Protein AF-A0A2P6RFP4-F1 (afdb_monomer_lite)

Organism: Rosa chinensis (NCBI:txid74649)

pLDDT: mean 95.68, std 7.52, range [46.44, 98.88]

InterPro domains:
  IPR006286 Deglycase PfpI-like [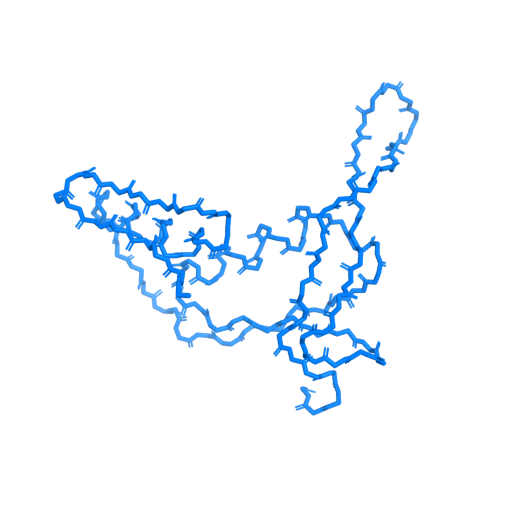PTHR42733] (1-111)
  IPR029062 Class I glutamine amidotransferase-like [G3DSA:3.40.50.880] (34-111)
  IPR029062 Class I glutamine amidotransferase-like [SSF52317] (39-108)

Radius of gyration: 16.15 Å; chains: 1; bounding box: 34×40×39 Å

Structure (mmCIF, N/CA/C/O backbone):
data_AF-A0A2P6RFP4-F1
#
_entry.id   AF-A0A2P6RFP4-F1
#
loop_
_atom_site.group_PDB
_atom_site.id
_atom_site.type_symbol
_atom_site.label_atom_id
_atom_site.label_alt_id
_atom_site.label_comp_id
_atom_site.label_asym_id
_atom_site.label_entity_id
_atom_site.label_seq_id
_atom_site.pdbx_PDB_ins_code
_atom_site.Cartn_x
_atom_site.Cartn_y
_atom_site.Cartn_z
_atom_site.occupancy
_atom_site.B_iso_or_equiv
_atom_site.auth_seq_id
_atom_site.auth_comp_id
_atom_site.auth_asym_id
_atom_site.auth_atom_id
_atom_site.pdbx_PDB_model_num
ATOM 1 N N . MET A 1 1 ? -12.037 -1.453 -12.410 1.00 46.44 1 MET A N 1
ATOM 2 C CA . MET A 1 1 ? -11.390 -2.694 -12.886 1.00 46.44 1 MET A CA 1
ATOM 3 C C . MET A 1 1 ? -9.904 -2.377 -12.965 1.00 46.44 1 MET A C 1
ATOM 5 O O . MET A 1 1 ? -9.543 -1.504 -13.734 1.00 46.44 1 MET A O 1
ATOM 9 N N . VAL A 1 2 ? -9.101 -2.952 -12.070 1.00 56.66 2 VAL A N 1
ATOM 10 C CA . VAL A 1 2 ? -7.650 -2.702 -11.931 1.00 56.66 2 VAL A CA 1
ATOM 11 C C . VAL A 1 2 ? -6.948 -3.602 -12.954 1.00 56.66 2 VAL A C 1
ATOM 13 O O . VAL A 1 2 ? -7.081 -4.835 -12.873 1.00 56.66 2 VAL A O 1
ATOM 16 N N . ALA A 1 3 ? -6.368 -2.979 -13.981 1.00 73.19 3 ALA A N 1
ATOM 17 C CA . ALA A 1 3 ? -5.926 -3.591 -15.228 1.00 73.19 3 ALA A CA 1
ATOM 18 C C . ALA A 1 3 ? -4.392 -3.655 -15.283 1.00 73.19 3 ALA A C 1
ATOM 20 O O . ALA A 1 3 ? -3.725 -2.724 -15.725 1.00 73.19 3 ALA A O 1
ATOM 21 N N . CYS A 1 4 ? -3.848 -4.807 -14.893 1.00 90.25 4 CYS A N 1
ATOM 22 C CA . CYS A 1 4 ? -2.504 -5.203 -15.288 1.00 90.25 4 CYS A CA 1
ATOM 23 C C . CYS A 1 4 ? -2.609 -6.055 -16.560 1.00 90.25 4 CYS A C 1
ATOM 25 O O . CYS A 1 4 ? -3.362 -7.032 -16.576 1.00 90.25 4 CYS A O 1
ATOM 27 N N . LEU A 1 5 ? -1.887 -5.670 -17.613 1.00 94.69 5 LEU A N 1
ATOM 28 C CA . LEU A 1 5 ? -1.836 -6.383 -18.891 1.00 94.69 5 LEU A CA 1
ATOM 29 C C . LEU A 1 5 ? -0.451 -7.006 -19.067 1.00 94.69 5 LEU A C 1
ATOM 31 O O . LEU A 1 5 ? 0.557 -6.379 -18.738 1.00 94.69 5 LEU A O 1
ATOM 35 N N . VAL A 1 6 ? -0.422 -8.232 -19.587 1.00 96.62 6 VAL A N 1
ATOM 36 C CA . VAL A 1 6 ? 0.803 -8.968 -19.910 1.00 96.62 6 VAL A CA 1
ATOM 37 C C . VAL A 1 6 ? 0.706 -9.451 -21.353 1.00 96.62 6 VAL A C 1
ATOM 39 O O . VAL A 1 6 ? -0.220 -10.190 -21.684 1.00 96.62 6 VAL A O 1
ATOM 42 N N . ASP A 1 7 ? 1.660 -9.043 -22.186 1.00 96.81 7 ASP A N 1
ATOM 43 C CA . ASP A 1 7 ? 1.828 -9.498 -23.569 1.00 96.81 7 ASP A CA 1
ATOM 44 C C . ASP A 1 7 ? 3.296 -9.869 -23.813 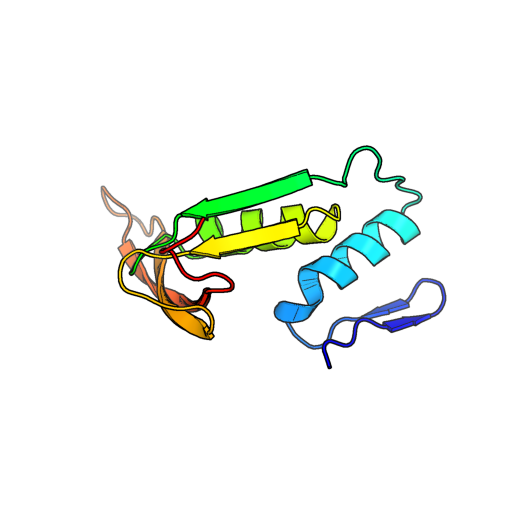1.00 96.81 7 ASP A C 1
ATOM 46 O O . ASP A 1 7 ? 4.171 -9.011 -23.960 1.00 96.81 7 ASP A O 1
ATOM 50 N N . GLY A 1 8 ? 3.594 -11.170 -23.762 1.00 94.44 8 GLY A N 1
ATOM 51 C CA . GLY A 1 8 ? 4.968 -11.667 -23.761 1.00 94.44 8 GLY A CA 1
ATOM 52 C C . GLY A 1 8 ? 5.782 -11.054 -22.617 1.00 94.44 8 GLY A C 1
ATOM 53 O O . GLY A 1 8 ? 5.486 -11.278 -21.445 1.00 94.44 8 GLY A O 1
ATOM 54 N N . ASN A 1 9 ? 6.794 -10.260 -22.973 1.00 95.69 9 ASN A N 1
ATOM 55 C CA . ASN A 1 9 ? 7.676 -9.572 -22.024 1.00 95.69 9 ASN A CA 1
ATOM 56 C C . ASN A 1 9 ? 7.215 -8.142 -21.687 1.00 95.69 9 ASN A C 1
ATOM 58 O O . ASN A 1 9 ? 7.911 -7.427 -20.969 1.00 95.69 9 ASN A O 1
ATOM 62 N N . ILE A 1 10 ? 6.074 -7.700 -22.221 1.00 97.31 10 ILE A N 1
ATOM 63 C CA . ILE A 1 10 ? 5.503 -6.383 -21.943 1.00 97.31 10 ILE A CA 1
ATOM 64 C C . ILE A 1 10 ? 4.509 -6.528 -20.795 1.00 97.31 10 ILE A C 1
ATOM 66 O O . ILE A 1 10 ? 3.497 -7.214 -20.921 1.00 97.31 10 ILE A O 1
ATOM 70 N N . ILE A 1 11 ? 4.798 -5.867 -19.676 1.00 97.75 11 ILE A N 1
ATOM 71 C CA . ILE A 1 11 ? 3.939 -5.840 -18.491 1.00 97.75 11 ILE A CA 1
ATOM 72 C C . ILE A 1 11 ? 3.608 -4.382 -18.178 1.00 97.75 11 ILE A C 1
ATOM 74 O O . ILE A 1 11 ? 4.511 -3.567 -17.988 1.00 97.75 11 ILE A O 1
ATOM 78 N N . THR A 1 12 ? 2.321 -4.050 -18.098 1.00 96.94 12 THR A N 1
ATOM 79 C CA . THR A 1 12 ? 1.852 -2.683 -17.817 1.00 96.94 12 THR A CA 1
ATOM 80 C C . THR A 1 12 ? 0.859 -2.660 -16.659 1.00 96.94 12 THR A C 1
ATOM 82 O O . THR A 1 12 ? 0.054 -3.581 -16.517 1.00 96.94 12 THR A O 1
ATOM 85 N N . GLY A 1 13 ? 0.883 -1.590 -15.864 1.00 94.75 13 GLY A N 1
ATOM 86 C CA . GLY A 1 13 ? -0.151 -1.223 -14.889 1.00 94.75 13 GLY A CA 1
ATOM 87 C C . GLY A 1 13 ? -0.582 0.224 -15.128 1.00 94.75 13 GLY A C 1
ATOM 88 O O . GLY A 1 13 ? 0.207 1.015 -15.644 1.00 94.75 13 GLY A O 1
ATOM 89 N N . ALA A 1 14 ? -1.831 0.563 -14.815 1.00 94.81 14 ALA A N 1
ATOM 90 C CA . ALA A 1 14 ? -2.381 1.891 -15.068 1.00 94.81 14 ALA A CA 1
ATOM 91 C C . ALA A 1 14 ? -2.110 2.857 -13.907 1.00 94.81 14 ALA A C 1
ATOM 93 O O . ALA A 1 14 ? -1.827 4.032 -14.137 1.00 94.81 14 ALA A O 1
ATOM 94 N N . THR A 1 15 ? -2.194 2.374 -12.666 1.00 96.06 15 THR A N 1
ATOM 95 C CA . THR A 1 15 ? -1.934 3.161 -11.452 1.00 96.06 15 THR A CA 1
ATOM 96 C C . THR A 1 15 ? -1.179 2.338 -10.405 1.00 96.06 15 THR A C 1
ATOM 98 O O . THR A 1 15 ? -0.963 1.137 -10.568 1.00 96.06 15 THR A O 1
ATOM 101 N N . TYR A 1 16 ? -0.799 2.966 -9.288 1.00 95.94 16 TYR A N 1
ATOM 102 C CA . TYR A 1 16 ? -0.176 2.261 -8.162 1.00 95.94 16 TYR A CA 1
ATOM 103 C C . TYR A 1 16 ? -1.101 1.219 -7.511 1.00 95.94 16 TYR A C 1
ATOM 105 O O . TYR A 1 16 ? -0.620 0.315 -6.836 1.00 95.94 16 TYR A O 1
ATOM 113 N N . GLU A 1 17 ? -2.418 1.286 -7.724 1.00 95.56 17 GLU A N 1
ATOM 114 C CA . GLU A 1 17 ? -3.358 0.255 -7.253 1.00 95.56 17 GLU A CA 1
ATOM 115 C C . GLU A 1 17 ? -3.144 -1.088 -7.975 1.00 95.56 17 GLU A C 1
ATOM 117 O O . GLU A 1 17 ? -3.507 -2.149 -7.465 1.00 95.56 17 GLU A O 1
ATOM 122 N N . ASP A 1 18 ? -2.519 -1.071 -9.160 1.00 95.62 18 ASP A N 1
ATOM 123 C CA . ASP A 1 18 ? -2.164 -2.274 -9.914 1.00 95.62 18 ASP A CA 1
ATOM 124 C C . ASP A 1 18 ? -0.900 -2.969 -9.386 1.00 95.62 18 ASP A C 1
ATOM 126 O O . ASP A 1 18 ? -0.639 -4.112 -9.777 1.00 95.62 18 ASP A O 1
ATOM 130 N N . HIS A 1 19 ? -0.123 -2.322 -8.504 1.00 97.62 19 HIS A N 1
ATOM 131 C CA . HIS A 1 19 ? 1.175 -2.814 -8.030 1.00 97.62 19 HIS A CA 1
ATOM 132 C C . HIS A 1 19 ? 1.172 -4.294 -7.622 1.00 97.62 19 HIS A C 1
ATOM 134 O O . HIS A 1 19 ? 2.057 -5.012 -8.089 1.00 97.62 19 HIS A O 1
ATOM 140 N N . PRO A 1 20 ? 0.195 -4.820 -6.851 1.00 97.12 20 PRO A N 1
ATOM 141 C CA . PRO A 1 20 ? 0.195 -6.236 -6.501 1.00 97.12 20 PRO A CA 1
ATOM 142 C C . PRO A 1 20 ? 0.220 -7.171 -7.715 1.00 97.12 20 PRO A C 1
ATOM 144 O O . PRO A 1 20 ? 1.015 -8.110 -7.782 1.00 97.12 20 PRO A O 1
ATOM 147 N N . LYS A 1 21 ? -0.628 -6.910 -8.716 1.00 96.25 21 LYS A N 1
ATOM 148 C CA . LYS A 1 21 ? -0.690 -7.730 -9.935 1.00 96.25 21 LYS A CA 1
ATOM 149 C C . LYS A 1 21 ? 0.520 -7.484 -10.829 1.00 96.25 21 LYS A C 1
ATOM 151 O O . LYS A 1 21 ? 1.071 -8.443 -11.365 1.00 96.25 21 LYS A O 1
ATOM 156 N N . PHE A 1 22 ? 0.933 -6.224 -10.947 1.00 97.44 22 PHE A N 1
ATOM 157 C CA . PHE A 1 22 ? 2.085 -5.796 -11.730 1.00 97.44 22 PHE A CA 1
ATOM 158 C C . PHE A 1 22 ? 3.371 -6.469 -11.240 1.00 97.44 22 PHE A C 1
ATOM 160 O O . PHE A 1 22 ? 4.016 -7.186 -12.003 1.00 97.44 22 PHE A O 1
ATOM 167 N N . PHE A 1 23 ? 3.700 -6.350 -9.951 1.00 97.38 23 PHE A N 1
ATOM 168 C CA . PHE A 1 23 ? 4.892 -6.977 -9.382 1.00 97.38 23 PHE A CA 1
ATOM 169 C C . PHE A 1 23 ? 4.826 -8.502 -9.447 1.00 97.38 23 PHE A C 1
ATOM 171 O O . PHE A 1 23 ? 5.824 -9.142 -9.772 1.00 97.38 23 PHE A O 1
ATOM 178 N N . ARG A 1 24 ? 3.649 -9.106 -9.235 1.00 96.44 24 ARG A N 1
ATOM 179 C CA . ARG A 1 24 ? 3.489 -10.556 -9.397 1.00 96.44 24 ARG A CA 1
ATOM 180 C C . ARG A 1 24 ? 3.756 -11.020 -10.830 1.00 96.44 24 ARG A C 1
ATOM 182 O O . ARG A 1 24 ? 4.358 -12.076 -11.020 1.00 96.44 24 ARG A O 1
ATOM 189 N N . ALA A 1 25 ? 3.308 -10.265 -11.833 1.00 96.69 25 ALA A N 1
ATOM 190 C CA . ALA A 1 25 ? 3.589 -10.557 -13.236 1.00 96.69 25 ALA A CA 1
ATOM 191 C C . ALA A 1 25 ? 5.085 -10.416 -13.550 1.00 96.69 25 ALA A C 1
ATOM 193 O O . ALA A 1 25 ? 5.648 -11.299 -14.193 1.00 96.69 25 ALA A O 1
ATOM 194 N N . PHE A 1 26 ? 5.742 -9.378 -13.025 1.00 97.25 26 PHE A N 1
ATOM 195 C CA . PHE A 1 26 ? 7.192 -9.200 -13.150 1.00 97.25 26 PHE A CA 1
ATOM 196 C C . PHE A 1 26 ? 7.975 -10.367 -12.548 1.00 97.25 26 PHE A C 1
ATOM 198 O O . PHE A 1 26 ? 8.840 -10.927 -13.216 1.00 97.25 26 PHE A O 1
ATOM 205 N N . LEU A 1 27 ? 7.640 -10.789 -11.325 1.00 97.00 27 LEU A N 1
ATOM 206 C CA . LEU A 1 27 ? 8.288 -11.936 -10.683 1.00 97.00 27 LEU A CA 1
ATOM 207 C C . LEU A 1 27 ? 8.147 -13.209 -11.527 1.00 97.00 27 LEU A C 1
ATOM 209 O O . LEU A 1 27 ? 9.126 -13.925 -11.713 1.00 97.00 27 LEU A O 1
ATOM 213 N N . LYS A 1 28 ? 6.964 -13.454 -12.104 1.00 96.38 28 LYS A N 1
ATOM 214 C CA . LYS A 1 28 ? 6.742 -14.584 -13.020 1.00 96.38 28 LYS A CA 1
ATOM 215 C C . LYS A 1 28 ? 7.565 -14.479 -14.304 1.00 96.38 28 LYS A C 1
ATOM 217 O O . LYS A 1 28 ? 8.136 -15.477 -14.728 1.00 96.38 28 LYS A O 1
ATOM 222 N N . ALA A 1 29 ? 7.640 -13.298 -14.916 1.00 96.88 29 ALA A N 1
ATOM 223 C CA . ALA A 1 29 ? 8.431 -13.079 -16.130 1.00 96.88 29 ALA A CA 1
ATOM 224 C C . ALA A 1 29 ? 9.937 -13.288 -15.895 1.00 96.88 29 ALA A C 1
ATOM 226 O O . ALA A 1 29 ? 10.645 -13.735 -16.792 1.00 96.88 29 ALA A O 1
ATOM 227 N N . LEU A 1 30 ? 10.412 -13.037 -14.671 1.00 97.69 30 LEU A N 1
ATOM 228 C CA . LEU A 1 30 ? 11.778 -13.342 -14.235 1.00 97.69 30 LEU A CA 1
ATOM 229 C C . LEU A 1 30 ? 12.002 -14.830 -13.893 1.00 97.69 30 LEU A C 1
ATOM 231 O O . LEU A 1 30 ? 13.095 -15.196 -13.467 1.00 97.69 30 LEU A O 1
ATOM 235 N N . GLY A 1 31 ? 10.994 -15.693 -14.063 1.00 97.12 31 GLY A N 1
ATOM 236 C CA . GLY A 1 31 ? 11.063 -17.119 -13.726 1.00 97.12 31 GLY A CA 1
ATOM 237 C C . GLY A 1 31 ? 10.868 -17.427 -12.239 1.00 97.12 31 GLY A C 1
ATOM 238 O O . GLY A 1 31 ? 11.157 -18.538 -11.802 1.00 97.12 31 GLY A O 1
ATOM 239 N N . GLY A 1 32 ? 10.397 -16.459 -11.450 1.00 96.81 32 GLY A N 1
ATOM 240 C CA . GLY A 1 32 ? 10.117 -16.639 -10.031 1.00 96.81 32 GLY A CA 1
ATOM 241 C C . GLY A 1 32 ? 8.870 -17.489 -9.782 1.00 96.81 32 GLY A C 1
ATOM 242 O O . GLY A 1 32 ? 7.826 -17.284 -10.407 1.00 96.81 32 GLY A O 1
ATOM 243 N N . ASP A 1 33 ? 8.969 -18.395 -8.811 1.00 95.50 33 ASP A N 1
ATOM 244 C CA . ASP A 1 33 ? 7.849 -19.173 -8.284 1.00 95.50 33 ASP A CA 1
ATOM 245 C C . ASP A 1 33 ? 7.575 -18.775 -6.827 1.00 95.50 33 ASP A C 1
ATOM 247 O O . ASP A 1 33 ? 8.488 -18.719 -6.002 1.00 95.50 33 ASP A O 1
ATOM 251 N N . ILE A 1 34 ? 6.318 -18.452 -6.512 1.00 95.69 34 ILE A N 1
ATOM 252 C CA . ILE A 1 34 ? 5.918 -17.955 -5.190 1.00 95.69 34 ILE A CA 1
ATOM 253 C C . ILE A 1 34 ? 5.101 -19.035 -4.487 1.00 95.69 34 ILE A C 1
ATOM 255 O O . ILE A 1 34 ? 3.927 -19.243 -4.796 1.00 95.69 34 ILE A O 1
ATOM 259 N N . THR A 1 35 ? 5.707 -19.678 -3.492 1.00 96.06 35 THR A N 1
ATOM 260 C CA . THR A 1 35 ? 5.091 -20.753 -2.702 1.00 96.06 35 THR A CA 1
ATOM 261 C C . THR A 1 35 ? 4.704 -20.288 -1.296 1.00 96.06 35 THR A C 1
ATOM 263 O O . THR A 1 35 ? 5.327 -19.382 -0.748 1.00 96.06 35 THR A O 1
ATOM 266 N N . GLY A 1 36 ? 3.714 -20.938 -0.671 1.00 93.81 36 GLY A N 1
ATOM 267 C CA . GLY A 1 36 ? 3.341 -20.676 0.731 1.00 93.81 36 GLY A CA 1
ATOM 268 C C . GLY A 1 36 ? 2.586 -19.362 0.971 1.00 93.81 36 GLY A C 1
ATOM 269 O O . GLY A 1 36 ? 2.570 -18.863 2.095 1.00 93.81 36 GLY A O 1
ATOM 270 N N . SER A 1 37 ? 1.968 -18.810 -0.074 1.00 91.69 37 SER A N 1
ATOM 271 C CA . SER A 1 37 ? 1.348 -17.482 -0.089 1.00 91.69 37 SER A CA 1
ATOM 272 C C . SER A 1 37 ? -0.094 -17.409 0.416 1.00 91.69 37 SER A C 1
ATOM 274 O O . SER A 1 37 ? -0.600 -16.305 0.594 1.00 91.69 37 SER A O 1
ATOM 276 N N . ASP A 1 38 ? -0.748 -18.541 0.699 1.00 90.44 38 ASP A N 1
ATOM 277 C CA . ASP A 1 38 ? -2.113 -18.589 1.247 1.00 90.44 38 ASP A CA 1
ATOM 278 C C . ASP A 1 38 ? -2.128 -18.229 2.743 1.00 90.44 38 ASP A C 1
ATOM 280 O O . ASP A 1 38 ? -2.275 -19.063 3.639 1.00 90.44 38 ASP A O 1
ATOM 284 N N . ARG A 1 39 ? -1.841 -16.957 3.023 1.00 94.00 39 ARG A N 1
ATOM 285 C CA . ARG A 1 39 ? -1.770 -16.374 4.361 1.00 94.00 39 ARG A CA 1
ATOM 286 C C . ARG A 1 39 ? -2.683 -15.162 4.427 1.00 94.00 39 ARG A C 1
ATOM 288 O O . ARG A 1 39 ? -2.767 -14.388 3.475 1.00 94.00 39 ARG A O 1
ATOM 295 N N . ARG A 1 40 ? -3.324 -14.983 5.581 1.00 96.31 40 ARG A N 1
ATOM 296 C CA . ARG A 1 40 ? -4.087 -13.778 5.910 1.00 96.31 40 ARG A CA 1
ATOM 297 C C . ARG A 1 40 ? -3.261 -12.894 6.834 1.00 96.31 40 ARG A C 1
ATOM 299 O O . ARG A 1 40 ? -2.759 -13.381 7.844 1.00 96.31 40 ARG A O 1
ATOM 306 N N . VAL A 1 41 ? -3.122 -11.620 6.484 1.00 96.94 41 VAL A N 1
ATOM 307 C CA . VAL A 1 41 ? -2.374 -10.624 7.257 1.00 96.94 41 VAL A CA 1
ATOM 308 C C . VAL A 1 41 ? -3.280 -9.436 7.547 1.00 96.94 41 VAL A C 1
ATOM 310 O O . VAL A 1 41 ? -3.936 -8.927 6.644 1.00 96.94 41 VAL A O 1
ATOM 313 N N . LEU A 1 42 ? -3.294 -8.987 8.799 1.00 97.69 42 LEU A N 1
ATOM 314 C CA . LEU A 1 42 ? -3.964 -7.760 9.215 1.00 97.69 42 LEU A CA 1
ATOM 315 C C . LEU A 1 42 ? -2.918 -6.669 9.453 1.00 97.69 42 LEU A C 1
ATOM 317 O O . LEU A 1 42 ? -1.982 -6.866 10.227 1.00 97.69 42 LEU A O 1
ATOM 321 N N . ILE A 1 43 ? -3.102 -5.514 8.822 1.00 98.19 43 ILE A N 1
ATOM 322 C CA . ILE A 1 43 ? -2.370 -4.283 9.106 1.00 98.19 43 ILE A CA 1
ATOM 323 C C . ILE A 1 43 ? -3.263 -3.384 9.961 1.00 98.19 43 ILE A C 1
ATOM 325 O O . ILE A 1 43 ? -4.382 -3.029 9.577 1.00 98.19 43 ILE A O 1
ATOM 329 N N . LEU A 1 44 ? -2.759 -3.025 11.140 1.00 98.19 44 LEU A N 1
ATOM 330 C CA . LEU A 1 44 ? -3.394 -2.044 12.011 1.00 98.19 44 LEU A CA 1
ATOM 331 C C . LEU A 1 44 ? -3.012 -0.644 11.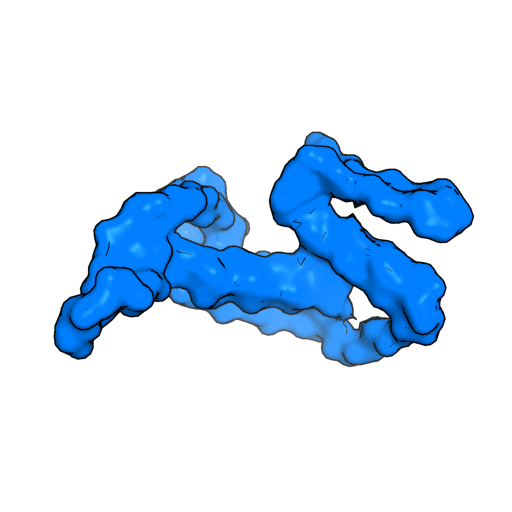531 1.00 98.19 44 LEU A C 1
ATOM 333 O O . LEU A 1 44 ? -1.850 -0.247 11.592 1.00 98.19 44 LEU A O 1
ATOM 337 N N . CYS A 1 45 ? -4.004 0.081 11.039 1.00 98.62 45 CYS A N 1
ATOM 338 C CA . CYS A 1 45 ? -3.874 1.413 10.475 1.00 98.62 45 CYS A CA 1
ATOM 339 C C . CYS A 1 45 ? -4.328 2.489 11.472 1.00 98.62 45 CYS A C 1
ATOM 341 O O . CYS A 1 45 ? -5.058 2.226 12.430 1.00 98.62 45 CYS A O 1
ATOM 343 N N . GLY A 1 46 ? -3.945 3.731 11.185 1.00 98.56 46 GLY A N 1
ATOM 344 C CA . GLY A 1 46 ? -4.364 4.927 11.910 1.00 98.56 46 GLY A CA 1
ATOM 345 C C . GLY A 1 46 ? -4.128 6.176 11.068 1.00 98.56 46 GLY A C 1
ATOM 346 O O . GLY A 1 46 ? -3.422 6.117 10.061 1.00 98.56 46 GLY A O 1
ATOM 347 N N . ASP A 1 47 ? -4.739 7.293 11.454 1.00 98.75 47 ASP A N 1
ATOM 348 C CA . ASP A 1 47 ? -4.433 8.579 10.824 1.00 98.75 47 ASP A CA 1
ATOM 349 C C . ASP A 1 47 ? -2.978 8.975 11.089 1.00 98.75 47 ASP A C 1
ATOM 351 O O . ASP A 1 47 ? -2.476 8.795 12.198 1.00 98.75 47 ASP A O 1
ATOM 355 N N . PHE A 1 48 ? -2.324 9.505 10.055 1.00 98.75 48 PHE A N 1
ATOM 356 C CA . PHE A 1 48 ? -0.907 9.871 10.022 1.00 98.75 48 PHE A CA 1
ATOM 357 C C . PHE A 1 48 ? 0.056 8.704 10.291 1.00 98.75 48 PHE A C 1
ATOM 359 O O . PHE A 1 48 ? 1.184 8.905 10.737 1.00 98.75 48 PHE A O 1
ATOM 366 N N . MET A 1 49 ? -0.351 7.466 9.976 1.00 98.75 49 MET A N 1
ATOM 367 C CA . MET A 1 49 ? 0.626 6.392 9.770 1.00 98.75 49 MET A CA 1
ATOM 368 C C . MET A 1 49 ? 1.562 6.754 8.610 1.00 98.75 49 MET A C 1
ATOM 370 O O . MET A 1 49 ? 1.155 7.438 7.670 1.00 98.75 49 MET A O 1
ATOM 374 N N . GLU A 1 50 ? 2.813 6.304 8.683 1.00 98.81 50 GLU A N 1
ATOM 375 C CA . GLU A 1 50 ? 3.810 6.659 7.672 1.00 98.81 50 GLU A CA 1
ATOM 376 C C . GLU A 1 50 ? 3.459 6.020 6.310 1.00 98.81 50 GLU A C 1
ATOM 378 O O . GLU A 1 50 ? 3.123 4.833 6.241 1.00 98.81 50 GLU A O 1
ATOM 383 N N . ASP A 1 51 ? 3.493 6.828 5.247 1.00 98.88 51 ASP A N 1
ATOM 384 C CA . ASP A 1 51 ? 2.955 6.530 3.914 1.00 98.88 51 ASP A CA 1
ATOM 385 C C . ASP A 1 51 ? 3.567 5.273 3.281 1.00 98.88 51 ASP A C 1
ATOM 387 O O . ASP A 1 51 ? 2.850 4.369 2.837 1.00 98.88 51 ASP A O 1
ATOM 391 N N . TYR A 1 52 ? 4.893 5.144 3.312 1.00 98.62 52 TYR A N 1
ATOM 392 C CA . TYR A 1 52 ? 5.566 3.947 2.820 1.00 98.62 52 TYR A CA 1
ATOM 393 C C . TYR A 1 52 ? 5.398 2.758 3.756 1.00 98.62 52 TYR A C 1
ATOM 395 O O . TYR A 1 52 ? 5.227 1.633 3.278 1.00 98.62 52 TYR A O 1
ATOM 403 N N . LYS A 1 53 ? 5.390 2.971 5.074 1.00 98.56 53 LYS A N 1
ATOM 404 C CA . LYS A 1 53 ? 5.237 1.884 6.053 1.00 98.56 53 LYS A CA 1
ATOM 405 C C . LYS A 1 53 ? 3.868 1.214 5.997 1.00 98.56 53 LYS A C 1
ATOM 407 O O . LYS A 1 53 ? 3.762 0.074 6.445 1.00 98.56 53 LYS A O 1
ATOM 412 N N . VAL A 1 54 ? 2.847 1.862 5.435 1.00 98.62 54 VAL A N 1
ATOM 413 C CA . VAL A 1 54 ? 1.578 1.197 5.114 1.00 98.62 54 VAL A CA 1
ATOM 414 C C . VAL A 1 54 ? 1.560 0.666 3.682 1.00 98.62 54 VAL A C 1
ATOM 416 O O . VAL A 1 54 ? 1.332 -0.528 3.489 1.00 98.62 54 VAL A O 1
ATOM 419 N N . ALA A 1 55 ? 1.833 1.503 2.677 1.00 98.25 55 ALA A N 1
ATOM 420 C CA . ALA A 1 55 ? 1.603 1.141 1.281 1.00 98.25 55 ALA A CA 1
ATOM 421 C C . ALA A 1 55 ? 2.535 0.019 0.802 1.00 98.25 55 ALA A C 1
ATOM 423 O O . ALA A 1 55 ? 2.080 -0.934 0.161 1.00 98.25 55 ALA A O 1
ATOM 424 N N . VAL A 1 56 ? 3.826 0.086 1.153 1.00 98.62 56 VAL A N 1
ATOM 425 C CA . VAL A 1 56 ? 4.826 -0.876 0.672 1.00 98.62 56 VAL A CA 1
ATOM 426 C C . VAL A 1 56 ? 4.570 -2.271 1.246 1.00 98.62 56 VAL A C 1
ATOM 428 O O . VAL A 1 56 ? 4.425 -3.199 0.445 1.00 98.62 56 VAL A O 1
ATOM 431 N N . PRO A 1 57 ? 4.445 -2.483 2.573 1.00 98.31 57 PRO A N 1
ATOM 432 C CA . PRO A 1 57 ? 4.125 -3.805 3.108 1.00 98.31 57 PRO A CA 1
ATOM 433 C C . PRO A 1 57 ? 2.771 -4.328 2.629 1.00 98.31 57 PRO A C 1
ATOM 435 O O . PRO A 1 57 ? 2.678 -5.503 2.270 1.00 98.31 57 PRO A O 1
ATOM 438 N N . PHE A 1 58 ? 1.746 -3.468 2.571 1.00 98.56 58 PHE A N 1
ATOM 439 C CA . PHE A 1 58 ? 0.405 -3.862 2.145 1.00 98.56 58 PHE A CA 1
ATOM 440 C C . PHE A 1 58 ? 0.418 -4.432 0.723 1.00 98.56 58 PHE A C 1
ATOM 442 O O . PHE A 1 58 ? 0.020 -5.578 0.507 1.00 98.56 58 PHE A O 1
ATOM 449 N N . GLN A 1 59 ? 0.961 -3.683 -0.240 1.00 98.31 59 GLN A N 1
ATOM 450 C CA . GLN A 1 59 ? 0.985 -4.111 -1.638 1.00 98.31 59 GLN A CA 1
ATOM 451 C C . GLN A 1 59 ? 2.005 -5.224 -1.905 1.00 98.31 59 GLN A C 1
ATOM 453 O O . GLN A 1 59 ? 1.750 -6.088 -2.744 1.00 98.31 59 GLN A O 1
ATOM 458 N N . SER A 1 60 ? 3.131 -5.260 -1.182 1.00 98.19 60 SER A N 1
ATOM 459 C CA . SER A 1 60 ? 4.132 -6.329 -1.324 1.00 98.19 60 SER A CA 1
ATOM 460 C C . SER A 1 60 ? 3.562 -7.684 -0.913 1.00 98.19 60 SER A C 1
ATOM 462 O O . SER A 1 60 ? 3.695 -8.667 -1.641 1.00 98.19 60 SER A O 1
ATOM 464 N N . LEU A 1 61 ? 2.866 -7.743 0.224 1.00 97.81 61 LEU A N 1
ATOM 465 C CA . LEU A 1 61 ? 2.218 -8.969 0.690 1.00 97.81 61 LEU A CA 1
ATOM 466 C C . LEU A 1 61 ? 1.099 -9.418 -0.263 1.00 97.81 61 LEU A C 1
ATOM 468 O O . LEU A 1 61 ? 0.983 -10.611 -0.553 1.00 97.81 61 LEU A O 1
ATOM 472 N N . GLN A 1 62 ? 0.335 -8.474 -0.822 1.00 97.31 62 GLN A N 1
ATOM 473 C CA . GLN A 1 62 ? -0.645 -8.776 -1.868 1.00 97.31 62 GLN A CA 1
ATOM 474 C C . GLN A 1 62 ? 0.017 -9.303 -3.153 1.00 97.31 62 GLN A C 1
ATOM 476 O O . GLN A 1 62 ? -0.484 -10.255 -3.753 1.00 97.31 62 GLN A O 1
ATOM 481 N N . ALA A 1 63 ? 1.156 -8.735 -3.570 1.00 97.19 63 ALA A N 1
ATOM 482 C CA . ALA A 1 63 ? 1.904 -9.191 -4.745 1.00 97.19 63 ALA A CA 1
ATOM 483 C C . ALA A 1 63 ? 2.387 -10.638 -4.589 1.00 97.19 63 ALA A C 1
ATOM 485 O O . ALA A 1 63 ? 2.315 -11.436 -5.528 1.00 97.19 63 ALA A O 1
ATOM 486 N N . LEU A 1 64 ? 2.807 -11.003 -3.375 1.00 96.94 64 LEU A N 1
ATOM 487 C CA . LEU A 1 64 ? 3.170 -12.374 -3.024 1.00 96.94 64 LEU A CA 1
ATOM 488 C C . LEU A 1 64 ? 1.963 -13.325 -3.001 1.00 96.94 64 LEU A C 1
ATOM 490 O O . LEU A 1 64 ? 2.142 -14.537 -3.022 1.00 96.94 64 LEU A O 1
ATO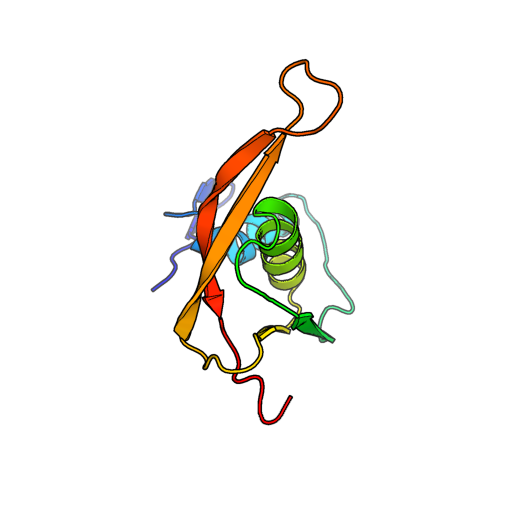M 494 N N . GLY A 1 65 ? 0.734 -12.808 -3.037 1.00 94.75 65 GLY A N 1
ATOM 495 C CA . GLY A 1 65 ? -0.500 -13.591 -3.062 1.00 94.75 65 GLY A CA 1
ATOM 496 C C . GLY A 1 65 ? -1.183 -13.747 -1.708 1.00 94.75 65 GLY A C 1
ATOM 497 O O . GLY A 1 65 ? -2.172 -14.472 -1.642 1.00 94.75 65 GLY A O 1
ATOM 498 N N . GLY A 1 66 ? -0.695 -13.067 -0.667 1.00 94.00 66 GLY A N 1
ATOM 499 C CA . GLY A 1 66 ? -1.363 -13.012 0.627 1.00 94.00 66 GLY A CA 1
ATOM 500 C C . GLY A 1 66 ? -2.662 -12.212 0.563 1.00 94.00 66 GLY A C 1
ATOM 501 O O . GLY A 1 66 ? -2.780 -11.229 -0.172 1.00 94.00 66 GLY A O 1
ATOM 502 N N . HIS A 1 67 ? -3.640 -12.616 1.368 1.00 96.25 67 HIS A N 1
ATOM 503 C CA . HIS A 1 67 ? -4.820 -11.806 1.635 1.00 96.25 67 HIS A CA 1
ATOM 504 C C . HIS A 1 67 ? -4.479 -10.803 2.737 1.00 96.25 67 HIS A C 1
ATOM 506 O O . HIS A 1 67 ? -4.140 -11.200 3.852 1.00 96.25 67 HIS A O 1
ATOM 512 N N . VAL A 1 68 ? -4.536 -9.512 2.423 1.00 97.75 68 VAL A N 1
ATOM 513 C CA . VAL A 1 68 ? -4.108 -8.447 3.335 1.00 97.75 68 VAL A CA 1
ATOM 514 C C . VAL A 1 68 ? -5.276 -7.518 3.607 1.00 97.75 68 VAL A C 1
ATOM 516 O O . VAL A 1 68 ? -5.840 -6.957 2.668 1.00 97.75 68 VAL A O 1
ATOM 519 N N . ASP A 1 69 ? -5.596 -7.349 4.885 1.00 98.00 69 ASP A N 1
ATOM 520 C CA . ASP A 1 69 ? -6.621 -6.432 5.363 1.00 98.00 69 ASP A CA 1
ATOM 521 C C . ASP A 1 69 ? -5.993 -5.244 6.095 1.00 98.00 69 ASP A C 1
ATOM 523 O O . ASP A 1 69 ? -5.074 -5.416 6.889 1.00 98.00 69 ASP A O 1
ATOM 527 N N . GLY A 1 70 ? -6.494 -4.034 5.847 1.00 98.12 70 GLY A N 1
ATOM 528 C CA . GLY A 1 70 ? -6.162 -2.826 6.603 1.00 98.12 70 GLY A CA 1
ATOM 529 C C . GLY A 1 70 ? -7.374 -2.357 7.402 1.00 98.12 70 GLY A C 1
ATOM 530 O O . GLY A 1 70 ? -8.433 -2.113 6.815 1.00 98.12 70 GLY A O 1
ATOM 531 N N . SER A 1 71 ? -7.233 -2.220 8.723 1.00 98.19 71 SER A N 1
ATOM 532 C CA . SER A 1 71 ? -8.317 -1.777 9.615 1.00 98.19 71 SER A CA 1
ATOM 533 C C . SER A 1 71 ? -7.852 -0.682 10.574 1.00 98.19 71 SER A C 1
ATOM 535 O O . SER A 1 71 ? -6.695 -0.653 10.979 1.00 98.19 71 SER A O 1
ATOM 537 N N . CYS A 1 72 ? -8.754 0.224 10.953 1.00 98.50 72 CYS A N 1
ATOM 538 C CA . CYS A 1 72 ? -8.482 1.305 11.903 1.00 98.50 72 CYS A CA 1
ATOM 539 C C . CYS A 1 72 ? -9.639 1.399 12.907 1.00 98.50 72 CYS A C 1
ATOM 541 O O . CYS A 1 72 ? -10.799 1.426 12.476 1.00 98.50 72 CYS A O 1
ATOM 543 N N . PRO A 1 73 ? -9.372 1.500 14.225 1.00 98.00 73 PRO A N 1
ATOM 544 C CA . PRO A 1 73 ? -10.416 1.707 15.222 1.00 98.00 73 PRO A CA 1
ATOM 545 C C . PRO A 1 73 ? -11.343 2.865 14.850 1.00 98.00 73 PRO A C 1
ATOM 547 O O . PRO A 1 73 ? -10.890 3.910 14.382 1.00 98.00 73 PRO A O 1
ATOM 550 N N . LYS A 1 74 ? -12.648 2.684 15.089 1.00 96.88 74 LYS A N 1
ATOM 551 C CA . LYS A 1 74 ? -13.700 3.689 14.832 1.00 96.88 74 LYS A CA 1
ATOM 552 C C . LYS A 1 74 ? -13.860 4.100 13.357 1.00 96.88 74 LYS A C 1
ATOM 554 O O . LYS A 1 74 ? -14.587 5.050 13.071 1.00 96.88 74 LYS A O 1
ATOM 559 N N . LYS A 1 75 ? -13.235 3.383 12.419 1.00 97.06 75 LYS A N 1
ATOM 560 C CA . LYS A 1 75 ? -13.434 3.533 10.974 1.00 97.06 75 LYS A CA 1
ATOM 561 C C . LYS A 1 75 ? -13.886 2.209 10.356 1.00 97.06 75 LYS A C 1
ATOM 563 O O . LYS A 1 75 ? -13.654 1.133 10.906 1.00 97.06 75 LYS A O 1
ATOM 568 N N . LYS A 1 76 ? -14.581 2.308 9.224 1.00 97.12 76 LYS A N 1
ATOM 569 C CA . LYS A 1 76 ? -15.138 1.167 8.486 1.00 97.12 76 LYS A CA 1
ATOM 570 C C . LYS A 1 76 ? -14.336 0.900 7.214 1.00 97.12 76 LYS A C 1
ATOM 572 O O . LYS A 1 76 ? -13.611 1.776 6.747 1.00 97.12 76 LYS A O 1
ATOM 577 N N . ALA A 1 77 ? -14.504 -0.281 6.628 1.00 97.88 77 ALA A N 1
ATOM 578 C CA . ALA A 1 77 ? -14.011 -0.563 5.284 1.00 97.88 77 ALA A CA 1
ATOM 579 C C . ALA A 1 77 ? -14.505 0.511 4.292 1.00 97.88 77 ALA A C 1
ATOM 581 O O . ALA A 1 77 ? -15.648 0.967 4.370 1.00 97.88 77 ALA A O 1
ATOM 582 N N . GLY A 1 78 ? -13.630 0.938 3.384 1.00 97.88 78 GLY A N 1
ATOM 583 C CA . GLY A 1 78 ? -13.858 2.037 2.445 1.00 97.88 78 GLY A CA 1
ATOM 584 C C . GLY A 1 78 ? -13.595 3.436 3.012 1.00 97.88 78 GLY A C 1
ATOM 585 O O . GLY A 1 78 ? -13.579 4.396 2.247 1.00 97.88 78 GLY A O 1
ATOM 586 N N . TYR A 1 79 ? -13.382 3.587 4.325 1.00 98.31 79 TYR A N 1
ATOM 587 C CA . TYR A 1 79 ? -13.000 4.880 4.901 1.00 98.31 79 TYR A CA 1
ATOM 588 C C . TYR A 1 79 ? -11.510 5.139 4.682 1.00 98.31 79 TYR A C 1
ATOM 590 O O . TYR A 1 79 ? -10.720 4.215 4.499 1.00 98.31 79 TYR A O 1
ATOM 598 N N . ILE A 1 80 ? -11.131 6.413 4.742 1.00 98.44 80 ILE A N 1
ATOM 599 C CA . ILE A 1 80 ? -9.766 6.872 4.493 1.00 98.44 80 ILE A CA 1
ATOM 600 C C . ILE A 1 80 ? -9.031 7.119 5.814 1.00 98.44 80 ILE A C 1
ATOM 602 O O . ILE A 1 80 ? -9.587 7.708 6.749 1.00 98.44 80 ILE A O 1
ATOM 606 N N . CYS A 1 81 ? -7.765 6.714 5.865 1.00 98.62 81 CYS A N 1
ATOM 607 C CA . CYS A 1 81 ? -6.763 7.281 6.761 1.00 98.62 81 CYS A CA 1
ATOM 608 C C . CYS A 1 81 ? -5.825 8.186 5.960 1.00 98.62 81 CYS A C 1
ATOM 610 O O . CYS A 1 81 ? -5.305 7.770 4.924 1.00 98.62 81 CYS A O 1
ATOM 612 N N . ALA A 1 82 ? -5.605 9.407 6.446 1.00 98.69 82 ALA A N 1
ATOM 613 C CA . ALA A 1 82 ? -4.525 10.242 5.924 1.00 98.69 82 ALA A CA 1
ATOM 614 C C . ALA A 1 82 ? -3.178 9.625 6.332 1.00 98.69 82 ALA A C 1
ATOM 616 O O . ALA A 1 82 ? -3.084 9.059 7.424 1.00 98.69 82 ALA A O 1
ATOM 617 N N . THR A 1 83 ? -2.147 9.735 5.496 1.00 98.88 83 THR A N 1
ATOM 618 C CA . THR A 1 83 ? -0.786 9.288 5.830 1.00 98.88 83 THR A CA 1
ATOM 619 C C . THR A 1 83 ? 0.181 10.464 5.949 1.00 98.88 83 THR A C 1
ATOM 621 O O . THR A 1 83 ? -0.095 11.584 5.504 1.00 98.88 83 THR A O 1
ATOM 624 N N . ALA A 1 84 ? 1.320 10.194 6.580 1.00 98.88 84 ALA A N 1
ATOM 625 C CA . ALA A 1 84 ? 2.420 11.127 6.768 1.00 98.88 84 ALA A CA 1
ATOM 626 C C . ALA A 1 84 ? 3.662 10.634 6.016 1.00 98.88 84 ALA A C 1
ATOM 628 O O . ALA A 1 84 ? 4.016 9.464 6.112 1.00 98.88 84 ALA A O 1
ATOM 629 N N . VAL A 1 85 ? 4.353 11.516 5.303 1.00 98.88 85 VAL A N 1
ATOM 630 C CA . VAL A 1 85 ? 5.695 11.245 4.775 1.00 98.88 85 VAL A CA 1
ATOM 631 C C . VAL A 1 85 ? 6.700 11.778 5.784 1.00 98.88 85 VAL A C 1
ATOM 633 O O . VAL A 1 85 ? 6.709 12.981 6.059 1.00 98.88 85 VAL A O 1
ATOM 636 N N . HIS A 1 86 ? 7.525 10.890 6.339 1.00 98.81 86 HIS A N 1
ATOM 637 C CA . HIS A 1 86 ? 8.602 11.249 7.265 1.00 98.81 86 HIS A CA 1
ATOM 638 C C . HIS A 1 86 ? 9.947 11.162 6.553 1.00 98.81 86 HIS A C 1
ATOM 640 O O . HIS A 1 86 ? 10.392 10.064 6.225 1.00 98.81 86 HIS A O 1
ATOM 646 N N . ASP A 1 87 ? 10.605 12.304 6.350 1.00 98.69 87 ASP A N 1
ATOM 647 C CA . ASP A 1 87 ? 11.914 12.361 5.686 1.00 98.69 87 ASP A CA 1
ATOM 648 C C . ASP A 1 87 ? 12.893 13.294 6.411 1.00 98.69 87 ASP A C 1
ATOM 650 O O . ASP A 1 87 ? 12.487 14.240 7.086 1.00 98.69 87 ASP A O 1
ATOM 654 N N . PHE A 1 88 ? 14.192 13.025 6.302 1.00 98.38 88 PHE A N 1
ATOM 655 C CA . PHE A 1 88 ? 15.241 13.838 6.920 1.00 98.38 88 PHE A CA 1
ATOM 656 C C . PHE A 1 88 ? 15.813 14.830 5.905 1.00 98.38 88 PHE A C 1
ATOM 658 O O . PHE A 1 88 ? 16.602 14.460 5.041 1.00 98.38 88 PHE A O 1
ATOM 665 N N . GLU A 1 89 ? 15.477 16.113 6.058 1.00 98.19 89 GLU A N 1
ATOM 666 C CA . GLU A 1 89 ? 15.896 17.183 5.131 1.00 98.19 89 GLU A CA 1
ATOM 667 C C . GLU A 1 89 ? 16.964 18.130 5.720 1.00 98.19 89 GLU A C 1
ATOM 669 O O . GLU A 1 89 ? 17.165 19.235 5.222 1.00 98.19 89 GLU A O 1
ATOM 674 N N . GLY A 1 90 ? 17.698 17.681 6.750 1.00 97.94 90 GLY A N 1
ATOM 675 C CA . GLY A 1 90 ? 18.886 18.371 7.287 1.00 97.94 90 GLY A CA 1
ATOM 676 C C . GLY A 1 90 ? 18.831 18.760 8.770 1.00 97.94 90 GLY A C 1
ATOM 677 O O . GLY A 1 90 ? 19.850 19.185 9.314 1.00 97.94 90 GLY A O 1
ATOM 678 N N . ASP A 1 91 ? 17.685 18.586 9.430 1.00 98.25 91 ASP A N 1
ATOM 679 C CA . ASP A 1 91 ? 17.487 18.897 10.851 1.00 98.25 91 ASP A CA 1
ATOM 680 C C . ASP A 1 91 ? 17.773 17.701 11.783 1.00 98.25 91 ASP A C 1
ATOM 682 O O . ASP A 1 91 ? 18.077 16.588 11.353 1.00 98.25 91 ASP A O 1
ATOM 686 N N . GLN A 1 92 ? 17.662 17.923 13.099 1.00 98.56 92 GLN A N 1
ATOM 687 C CA . GLN A 1 92 ? 17.880 16.886 14.123 1.00 98.56 92 GLN A CA 1
ATOM 688 C C . GLN A 1 92 ? 16.835 15.758 14.101 1.00 98.56 92 GLN A C 1
ATOM 690 O O . GLN A 1 92 ? 17.058 14.698 14.684 1.00 98.56 92 GLN A O 1
ATOM 695 N N . THR A 1 93 ? 15.687 15.989 13.467 1.00 98.38 93 THR A N 1
ATOM 696 C CA . THR A 1 93 ? 14.601 15.020 13.314 1.00 98.38 93 THR A CA 1
ATOM 697 C C . THR A 1 93 ? 14.000 15.136 11.918 1.00 98.38 93 THR A C 1
ATOM 699 O O . THR A 1 93 ? 14.265 16.099 11.198 1.00 98.38 93 THR A O 1
ATOM 702 N N . TYR A 1 94 ? 13.195 14.148 11.541 1.00 98.56 94 TYR A N 1
ATOM 703 C CA . TYR A 1 94 ? 12.450 14.165 10.293 1.00 98.56 94 TYR A CA 1
ATOM 704 C C . TYR A 1 94 ? 11.465 15.340 10.240 1.00 98.56 94 TYR A C 1
ATOM 706 O O . TYR A 1 94 ? 10.931 15.779 11.262 1.00 98.56 94 TYR A O 1
ATOM 714 N N . ILE A 1 95 ? 11.187 15.803 9.028 1.00 98.38 95 ILE A N 1
ATOM 715 C CA . ILE A 1 95 ? 10.032 16.641 8.732 1.00 98.38 95 ILE A CA 1
ATOM 716 C C . ILE A 1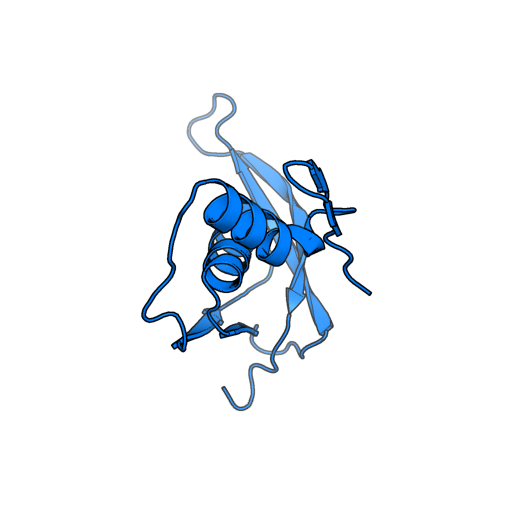 95 ? 8.830 15.762 8.382 1.00 98.38 95 ILE A C 1
ATOM 718 O O . ILE A 1 95 ? 8.986 14.615 7.959 1.00 98.38 95 ILE A O 1
ATOM 722 N N . GLU A 1 96 ? 7.629 16.315 8.519 1.00 98.81 96 GLU A N 1
ATOM 723 C CA . GLU A 1 96 ? 6.388 15.641 8.149 1.00 98.81 96 GLU A CA 1
ATOM 724 C C . GLU A 1 96 ? 5.683 16.386 7.012 1.00 98.81 96 GLU A C 1
ATOM 726 O O . GLU A 1 96 ? 5.487 17.602 7.073 1.00 98.81 96 GLU A O 1
ATOM 731 N N . LYS A 1 97 ? 5.294 15.649 5.967 1.00 98.75 97 LYS A N 1
ATOM 732 C CA . LYS A 1 97 ? 4.504 16.148 4.831 1.00 98.75 97 LYS A CA 1
ATOM 733 C C . LYS A 1 97 ? 3.256 15.274 4.634 1.00 98.75 97 LYS A C 1
ATOM 735 O O . LYS A 1 97 ? 3.300 14.090 4.965 1.00 98.75 97 LYS A O 1
ATOM 740 N N . PRO A 1 98 ? 2.149 15.804 4.082 1.00 98.75 98 PRO A N 1
ATOM 741 C CA . PRO A 1 98 ? 1.000 14.978 3.715 1.00 98.75 98 PRO A CA 1
ATOM 742 C C . PRO A 1 98 ? 1.381 13.914 2.676 1.00 98.75 98 PRO A C 1
ATOM 744 O O . PRO A 1 98 ? 2.001 14.247 1.664 1.00 98.75 98 PRO A O 1
ATOM 747 N N . GLY A 1 99 ? 1.002 12.660 2.928 1.00 98.69 99 GLY A N 1
ATOM 748 C CA . GLY A 1 99 ? 1.165 11.546 1.993 1.00 98.69 99 GLY A CA 1
ATOM 749 C C . GLY A 1 99 ? -0.109 11.223 1.209 1.00 98.69 99 GLY A C 1
ATOM 750 O O . GLY A 1 99 ? -0.994 12.068 1.032 1.00 98.69 99 GLY A O 1
ATOM 751 N N . HIS A 1 100 ? -0.203 9.987 0.721 1.00 98.75 100 HIS A N 1
ATOM 752 C CA . HIS A 1 100 ? -1.384 9.492 0.023 1.00 98.75 100 HIS A CA 1
ATOM 753 C C . HIS A 1 100 ? -2.523 9.168 1.002 1.00 98.75 100 HIS A C 1
ATOM 755 O O . HIS A 1 100 ? -2.329 8.855 2.169 1.00 98.75 100 HIS A O 1
ATOM 761 N N . ASN A 1 101 ? -3.762 9.183 0.522 1.00 98.56 101 ASN A N 1
ATOM 762 C CA . ASN A 1 101 ? -4.874 8.663 1.313 1.00 98.56 101 ASN A CA 1
ATOM 763 C C . ASN A 1 101 ? -4.903 7.135 1.228 1.00 98.56 101 ASN A C 1
ATOM 765 O O . ASN A 1 101 ? -5.001 6.582 0.134 1.00 98.56 101 ASN A O 1
ATOM 769 N N . PHE A 1 102 ? -4.887 6.453 2.372 1.00 98.69 102 PHE A N 1
ATOM 770 C CA . PHE A 1 102 ? -5.011 5.000 2.430 1.00 98.69 102 PHE A CA 1
ATOM 771 C C . PHE A 1 102 ? -6.465 4.595 2.683 1.00 98.69 102 PHE A C 1
ATOM 773 O O . PHE A 1 102 ? -7.058 4.974 3.696 1.00 98.69 102 PHE A O 1
ATOM 780 N N . THR A 1 103 ? -7.044 3.805 1.778 1.00 98.50 103 THR A N 1
ATOM 781 C CA . THR A 1 103 ? -8.420 3.304 1.913 1.00 98.50 103 THR A CA 1
ATOM 782 C C . THR A 1 103 ? -8.426 1.984 2.681 1.00 98.50 103 THR A C 1
ATOM 784 O O . THR A 1 103 ? -7.820 1.005 2.255 1.00 98.50 103 THR A O 1
ATOM 787 N N . LEU A 1 104 ? -9.133 1.942 3.810 1.00 98.38 104 LEU A N 1
ATOM 788 C CA . LEU A 1 104 ? -9.266 0.745 4.643 1.00 98.38 104 LEU A CA 1
ATOM 789 C C . LEU A 1 104 ? -10.054 -0.348 3.915 1.00 98.38 104 LEU A C 1
ATOM 791 O O . LEU A 1 104 ? -11.032 -0.060 3.224 1.00 98.38 104 LEU A O 1
ATOM 795 N N . THR A 1 105 ? -9.692 -1.611 4.127 1.00 97.56 105 THR A N 1
ATOM 796 C CA . THR A 1 105 ? -10.356 -2.755 3.477 1.00 97.56 105 THR A CA 1
ATOM 797 C C . THR A 1 105 ? -11.241 -3.559 4.423 1.00 97.56 105 THR A C 1
ATOM 799 O O . THR A 1 105 ? -12.119 -4.280 3.953 1.00 97.56 105 THR A O 1
ATOM 802 N N . ALA A 1 106 ? -11.068 -3.402 5.739 1.00 97.50 106 ALA A N 1
ATOM 803 C CA . ALA A 1 106 ? -11.811 -4.141 6.756 1.00 97.50 106 ALA A CA 1
ATOM 804 C C . ALA A 1 106 ? -12.364 -3.223 7.860 1.00 97.50 106 ALA A C 1
ATOM 806 O O . ALA A 1 106 ? -11.801 -2.172 8.175 1.00 97.50 106 ALA A O 1
ATOM 807 N N . ASN A 1 107 ? -13.483 -3.633 8.464 1.00 97.12 107 ASN A N 1
ATOM 808 C CA . ASN A 1 107 ? -14.006 -3.007 9.681 1.00 97.12 107 ASN A CA 1
ATOM 809 C C . ASN A 1 107 ? -13.173 -3.473 10.871 1.00 97.12 107 ASN A C 1
ATOM 811 O O . ASN A 1 107 ? -12.941 -4.665 10.985 1.00 97.12 107 ASN A O 1
ATOM 815 N N . PHE A 1 108 ? -12.783 -2.573 11.774 1.00 94.38 108 PHE A N 1
ATOM 816 C CA . PHE A 1 108 ? -12.046 -2.966 12.983 1.00 94.38 108 PHE A CA 1
ATOM 817 C C . PHE A 1 108 ? -12.883 -3.841 13.933 1.00 94.38 108 PHE A C 1
ATOM 819 O O . PHE A 1 108 ? -12.366 -4.718 14.616 1.00 94.38 108 PHE A O 1
ATOM 826 N N . GLU A 1 109 ? -14.193 -3.608 13.982 1.00 90.12 109 GLU A N 1
ATOM 827 C CA . GLU A 1 109 ? -15.120 -4.453 14.731 1.00 90.12 109 GLU A CA 1
ATOM 828 C C . GLU A 1 109 ? -15.325 -5.773 13.971 1.00 90.12 109 GLU A C 1
ATOM 830 O O . GLU A 1 109 ? -15.975 -5.791 12.924 1.00 90.12 109 GLU A O 1
ATOM 835 N N . GLY A 1 110 ? -14.773 -6.871 14.498 1.00 73.06 110 GLY A N 1
ATOM 836 C CA . GLY A 1 110 ? -14.923 -8.217 13.929 1.00 73.06 110 GLY A CA 1
ATOM 837 C C . GLY A 1 110 ? -13.682 -8.795 13.242 1.00 73.06 110 GLY A C 1
ATOM 838 O O . GLY A 1 110 ? -13.815 -9.830 12.587 1.00 73.06 110 GLY A O 1
ATOM 839 N N . VAL A 1 111 ? -12.513 -8.157 13.391 1.00 69.06 111 VAL A N 1
ATOM 840 C CA . VAL A 1 111 ? -11.194 -8.741 13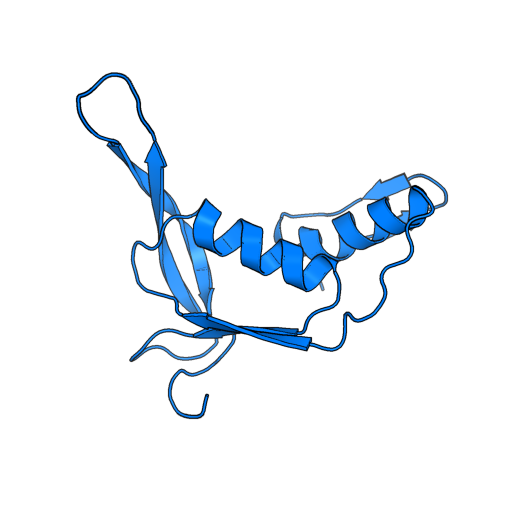.063 1.00 69.06 111 VAL A CA 1
ATOM 841 C C . VAL A 1 111 ? -10.521 -9.335 14.291 1.00 69.06 111 VAL A C 1
ATOM 843 O O . VAL A 1 111 ? -10.774 -8.825 15.406 1.00 69.06 111 VAL A O 1
#

Foldseek 3Di:
DFDWDDDLPDTDGDDLVNLLVRLLVVCVSVVHDQPPLAAEEEDEDAAAAAQCVPSVVQSVSSNSVHHYFYEYPPDAQQDWHWYWHWDDPDDPGTDTDTDDIDGGHGYPPPD

Sequence (111 aa):
MVACLVDGNIITGATYEDHPKFFRAFLKALGGDITGSDRRVLILCGDFMEDYKVAVPFQSLQALGGHVDGSCPKKKAGYICATAVHDFEGDQTYIEKPGHNFTLTANFEGV

Secondary structure (DSSP, 8-state):
----EEETTEEE-SSGGGHHHHHHHHHHHTT----S---EEEEE--TTEEHHHHHHHHHHHHHTT-EEEEE-TT--TT-EEEEEEEE-SSSSS-EEEEEEEEEP-S-STT-